Protein 2HZQ (pdb70)

B-factor: mean 22.8, std 9.57, range [9.51, 69.86]

CATH classification: 2.40.128.20

InterPro domains:
  IPR000566 Lipocalin/cytosolic fatty-acid binding domain [PF08212] (37-182)
  IPR002969 Apolipoprotein D [PR01219] (20-34)
  IPR002969 Apolipoprotein D [PR01219] (98-109)
  IPR002969 Apolipoprotein D [PR01219] (140-156)
  IPR002969 Apolipoprotein D [PR01219] (166-185)
  IPR012674 Calycin [G3DSA:2.40.128.20] (23-189)
  IPR012674 Calycin [SSF50814] (5-187)
  IPR022271 Lipocalin, ApoD type [PIRSF036893] (17-187)
  IPR022272 Lipocalin family conserved site [PS00213] (36-49)
  IPR026222 Apolipoprotein D, vertebrates [PR02058] (5-23)
  IPR026222 Apolipoprotein D, vertebrates [PR02058] (52-63)
  IPR026222 Apolipoprotein D, vertebrates [PR02058] (70-86)
  IPR026222 Apolipoprotein D, vertebrates [PR02058] (86-101)
  IPR026222 Apolipoprotein D, vertebrates [PR02058] (151-168)
  IPR026222 Apolipoprotein D, vertebrates [PR02058] (168-186)

Radius of gyration: 15.38 Å; Cα contacts (8 Å, |Δi|>4): 350; chains: 1; bounding box: 42×37×37 Å

GO terms:
  GO:0005576 extracellular region (C, TAS)
  GO:0005515 protein binding (F, IPI)
  GO:0005576 extracellular region (C, HDA)
  GO:0015485 cholesterol binding (F, IDA)
  GO:0048471 perinuclear region of cytoplasm (C, IDA)
  GO:0005576 extracellular region (C, IDA)
  GO:0042308 negative regulation of protein import into nucleus (P, IDA)
  GO:0010642 negative regulation of platelet-derived growth factor receptor signaling pathway (P, IDA)
  GO:2000405 negative regulation of T cell migra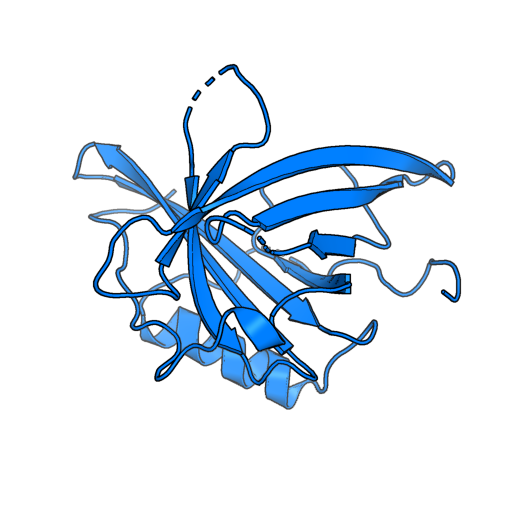tion (P, IDA)
  GO:1900016 negative regulation of cytokine production involved in inflammatory response (P, IDA)
  GO:0048662 negative regulation of smooth muscle cell proliferation (P, IDA)
  GO:0060588 negative regulation of lipoprotein lipid oxidation (P, IDA)
  GO:0006006 glucose metabolic process (P, IDA)
  GO:0071638 negative regulation of monocyte chemotactic protein-1 production (P, IDA)
  GO:0006629 lipid metabolic process (P, IDA)
  GO:0000302 response to reactive oxygen species (P, I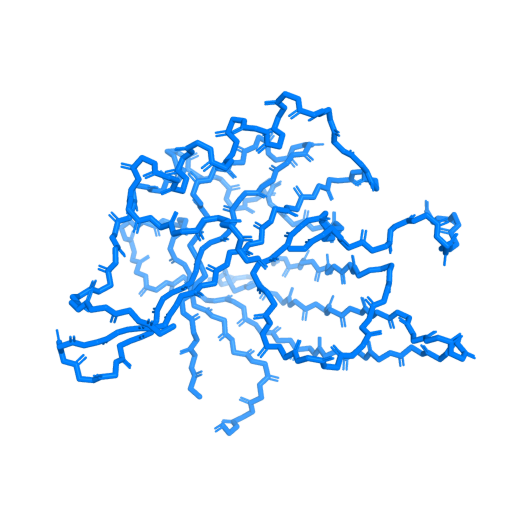DA)
  GO:0070062 extracellular exosome (C, HDA)
  GO:2000098 negative regulation of smooth muscle cell-matrix adhesion (P, IMP)
  GO:0051895 negative regulation of focal adhesion assembly (P, IMP)

Sequence (163 aa):
FHLGKCPNPPVQENFDVNKYPG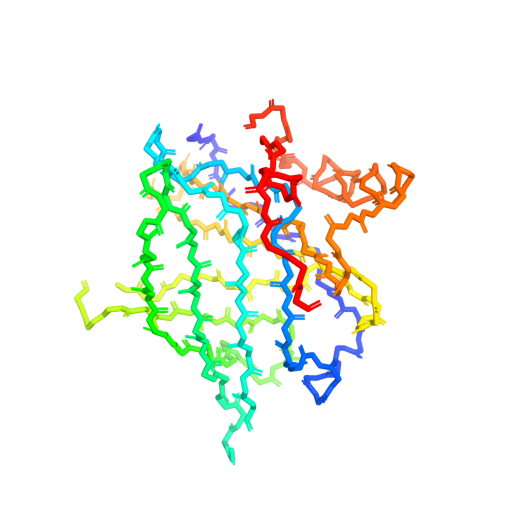RWYEIEKIPTTFENGRCIQANYSLENGKIKVLNQELRADGTVNQIEGEATPVNLTEPAKLEVKFSWFPSAPYHILATDYENYALVYSCTSISQSFHVDFAWILARNVALPPETVDSLKNILTSNNIDVKKTVTDQVNCPKL

Solvent-accessible surface area: 9787 Å² total

Structure (mmCIF, N/CA/C/O backbone):
data_2HZQ
#
_entry.id   2HZQ
#
_cell.length_a   49.206
_cell.length_b   49.206
_cell.length_c   144.126
_cell.angle_alpha   90.00
_cell.angle_beta   90.00
_cell.angle_gamma   90.00
#
_symmetry.space_group_name_H-M   'P 43 21 2'
#
loop_
_entity.id
_entity.type
_entity.pdbx_description
1 polymer 'Apolipoprotein D'
2 non-polymer PROGESTERONE
3 water water
#
loop_
_atom_site.group_PDB
_atom_site.id
_atom_site.type_symbol
_atom_site.label_atom_id
_atom_site.label_alt_id
_atom_site.label_comp_id
_atom_site.label_asym_id
_atom_site.label_entity_id
_atom_site.label_seq_id
_atom_site.pdbx_PDB_ins_code
_atom_site.Cartn_x
_atom_site.Cartn_y
_atom_site.Cartn_z
_atom_site.occupancy
_atom_site.B_iso_or_equiv
_atom_site.auth_seq_id
_atom_site.auth_comp_id
_atom_site.auth_asym_id
_atom_site.auth_atom_id
_atom_site.pdbx_PDB_model_num
ATOM 1 N N . PHE A 1 1 ? 7.702 33.863 40.625 1.00 19.35 3 PHE A N 1
ATOM 2 C CA . PHE A 1 1 ? 7.331 35.096 39.845 1.00 19.57 3 PHE A CA 1
ATOM 3 C C . PHE A 1 1 ? 6.625 34.654 38.575 1.00 19.43 3 PHE A C 1
ATOM 4 O O . PHE A 1 1 ? 7.205 33.948 37.748 1.00 19.74 3 PHE A O 1
ATOM 12 N N . HIS A 1 2 ? 5.381 35.090 38.405 1.00 18.61 4 HIS A N 1
ATOM 13 C CA . HIS A 1 2 ? 4.517 34.523 37.372 1.00 18.70 4 HIS A CA 1
ATOM 14 C C . HIS A 1 2 ? 3.668 35.571 36.700 1.00 17.92 4 HIS A C 1
ATOM 15 O O . HIS A 1 2 ? 3.363 36.614 37.279 1.00 18.08 4 HIS A O 1
ATOM 22 N N . LEU A 1 3 ? 3.245 35.270 35.482 1.00 18.31 5 LEU A N 1
ATOM 23 C CA . LEU A 1 3 ? 2.397 36.184 34.730 1.00 17.76 5 LEU A CA 1
ATOM 24 C C . LEU A 1 3 ? 0.959 36.185 35.223 1.00 17.52 5 LEU A C 1
ATOM 25 O O . LEU A 1 3 ? 0.386 35.141 35.552 1.00 17.53 5 LEU A O 1
ATOM 30 N N . GLY A 1 4 ? 0.357 37.361 35.254 1.00 16.74 6 GLY A N 1
ATOM 31 C CA . GLY A 1 4 ? -1.084 37.453 35.442 1.00 16.38 6 GLY A CA 1
ATOM 32 C C . GLY A 1 4 ? -1.566 37.639 36.871 1.00 17.36 6 GLY A C 1
ATOM 33 O O . GLY A 1 4 ? -0.776 37.829 37.809 1.00 17.30 6 GLY A O 1
ATOM 34 N N . LYS A 1 5 ? -2.877 37.605 37.021 1.00 17.41 7 LYS A N 1
ATOM 35 C CA . LYS A 1 5 ? -3.472 37.745 38.345 1.00 18.34 7 LYS A CA 1
ATOM 36 C C . LYS A 1 5 ? -3.249 36.492 39.219 1.00 16.73 7 LYS A C 1
ATOM 37 O O . LYS A 1 5 ? -2.940 35.409 38.732 1.00 16.46 7 LYS A O 1
ATOM 43 N N . CYS A 1 6 ? -3.369 36.677 40.521 1.00 16.86 8 CYS A N 1
ATOM 44 C CA . CYS A 1 6 ? -3.176 35.578 41.462 1.00 17.18 8 CYS A CA 1
ATOM 45 C C . CYS A 1 6 ? -4.202 34.499 41.167 1.00 16.36 8 CYS A C 1
ATOM 46 O O . CYS A 1 6 ? -5.388 34.823 40.969 1.00 16.97 8 CYS A O 1
ATOM 49 N N . PRO A 1 7 ? -3.778 33.245 41.131 1.00 15.38 9 PRO A N 1
ATOM 50 C CA . PRO A 1 7 ? -4.744 32.142 41.106 1.00 16.58 9 PRO A CA 1
ATOM 51 C C . PRO A 1 7 ? -5.677 32.258 42.296 1.00 17.15 9 PRO A C 1
AT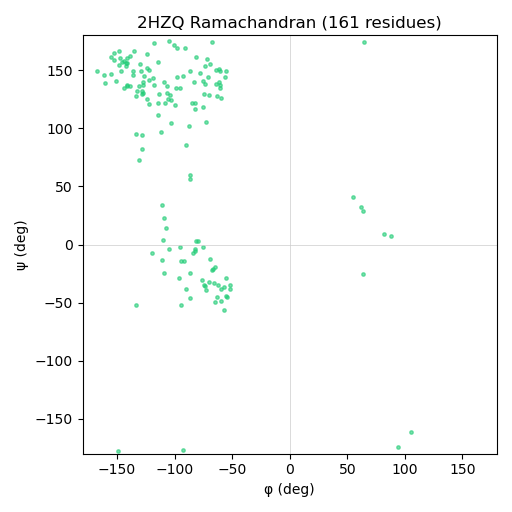OM 52 O O . PRO A 1 7 ? -5.283 32.786 43.353 1.00 17.29 9 PRO A O 1
ATOM 56 N N . ASN A 1 8 ? -6.908 31.797 42.131 1.00 18.24 10 ASN A N 1
ATOM 57 C CA . ASN A 1 8 ? -7.844 31.815 43.230 1.00 19.56 10 ASN A CA 1
ATOM 58 C C . ASN A 1 8 ? -8.497 30.428 43.360 1.00 18.50 10 ASN A C 1
ATOM 59 O O . ASN A 1 8 ? -9.682 30.243 43.043 1.00 19.56 10 ASN A O 1
ATOM 64 N N . PRO A 1 9 ? -7.718 29.455 43.842 1.00 17.45 11 PRO A N 1
ATOM 65 C CA . PRO A 1 9 ? -8.215 28.075 43.979 1.00 16.12 11 PRO A CA 1
ATOM 66 C C . PRO A 1 9 ? -9.354 28.031 44.996 1.00 16.37 11 PRO A C 1
ATOM 67 O O . PRO A 1 9 ? -9.348 28.834 45.938 1.00 14.70 11 PRO A O 1
ATOM 71 N N . PRO A 1 10 ? -10.302 27.096 44.837 1.00 16.06 12 PRO A N 1
ATOM 72 C CA . PRO A 1 10 ? -11.334 26.898 45.865 1.00 16.46 12 PRO A CA 1
ATOM 73 C C . PRO A 1 10 ? -10.649 26.504 47.178 1.00 16.12 12 PRO A C 1
ATOM 74 O O . PRO A 1 10 ? -9.582 25.883 47.170 1.00 16.46 12 PRO A O 1
ATOM 78 N N . VAL A 1 11 ? -11.248 26.885 48.289 1.00 16.21 13 VAL A N 1
ATOM 79 C CA . VAL A 1 11 ? -10.695 26.494 49.593 1.00 15.97 13 VAL A CA 1
ATOM 80 C C . VAL A 1 11 ? -11.531 25.389 50.208 1.00 16.40 13 VAL A C 1
ATOM 81 O O . VAL A 1 11 ? -12.546 24.989 49.645 1.00 15.87 13 VAL A O 1
ATOM 85 N N . GLN A 1 12 ? -11.065 24.879 51.351 1.00 16.05 14 GLN A N 1
ATOM 86 C CA . GLN A 1 12 ? -11.660 23.737 52.015 1.00 16.70 14 GLN A CA 1
ATOM 87 C C . GLN A 1 12 ? -13.117 24.041 52.374 1.00 17.40 14 GLN A C 1
ATOM 88 O O . GLN A 1 12 ? -13.420 25.055 53.028 1.00 16.86 14 GLN A O 1
ATOM 94 N N . GLU A 1 13 ? -13.996 23.152 51.924 1.00 20.10 15 GLU A N 1
ATOM 95 C CA . GLU A 1 13 ? -15.437 23.279 52.153 1.00 22.74 15 GLU A CA 1
ATOM 96 C C . GLU A 1 13 ? -15.740 23.008 53.611 1.00 22.21 15 GLU A C 1
ATOM 97 O O . GLU A 1 13 ? -15.102 22.154 54.227 1.00 23.05 15 GLU A O 1
ATOM 103 N N . ASN A 1 14 ? -16.713 23.737 54.148 1.00 22.61 16 ASN A N 1
ATOM 104 C CA . ASN A 1 14 ? -17.225 23.494 55.508 1.00 22.71 16 ASN A CA 1
ATOM 105 C C . ASN A 1 14 ? -16.076 23.519 56.518 1.00 21.98 16 ASN A C 1
ATOM 106 O O . ASN A 1 14 ? -16.024 22.693 57.456 1.00 21.80 16 ASN A O 1
ATOM 111 N N . PHE A 1 15 ? -15.159 24.473 56.320 1.00 20.83 17 PHE A N 1
ATOM 112 C CA . PHE A 1 15 ? -13.964 24.554 57.151 1.00 19.58 17 PHE A CA 1
ATOM 113 C C . PHE A 1 15 ? -14.312 24.826 58.615 1.00 19.94 17 PHE A C 1
ATOM 114 O O . PHE A 1 15 ? -15.011 25.783 58.908 1.00 20.01 17 PHE A O 1
ATOM 122 N N . ASP A 1 16 ? -13.788 23.991 59.515 1.00 19.73 18 ASP A N 1
ATOM 123 C CA . ASP A 1 16 ? -14.047 24.106 60.944 1.00 20.30 18 ASP A CA 1
ATOM 124 C C . ASP A 1 16 ? -12.767 24.523 61.680 1.00 19.69 18 ASP A C 1
ATOM 125 O O . ASP A 1 16 ? -11.906 23.698 61.995 1.00 20.01 18 ASP A O 1
ATOM 130 N N . VAL A 1 17 ? -12.642 25.824 61.929 1.00 19.88 19 VAL A N 1
ATOM 131 C CA . VAL A 1 17 ? -11.460 26.387 62.548 1.00 20.23 19 VAL A CA 1
ATOM 132 C C . VAL A 1 17 ? -11.159 25.709 63.892 1.00 20.32 19 VAL A C 1
ATOM 133 O O . VAL A 1 17 ? -10.003 25.642 64.302 1.00 18.76 19 VAL A O 1
ATOM 137 N N . ASN A 1 18 ? -12.199 25.214 64.577 1.00 20.03 20 ASN A N 1
ATOM 138 C CA . ASN A 1 18 ? -11.972 24.590 65.900 1.00 20.69 20 ASN A CA 1
ATOM 139 C C . ASN A 1 18 ? -11.186 23.305 65.853 1.00 19.49 20 ASN A C 1
ATOM 140 O O . ASN A 1 18 ? -10.637 22.900 66.874 1.00 19.27 20 ASN A O 1
ATOM 145 N N . LYS A 1 19 ? -11.157 22.641 64.688 1.00 18.29 21 LYS A N 1
ATOM 146 C CA . LYS A 1 19 ? -10.398 21.413 64.525 1.00 17.54 21 LYS A CA 1
ATOM 147 C C . LYS A 1 19 ? -8.992 21.638 63.933 1.00 17.18 21 LYS A C 1
ATOM 148 O O . LYS A 1 19 ? -8.224 20.695 63.785 1.00 16.77 21 LYS A O 1
ATOM 154 N N . TYR A 1 20 ? -8.668 22.893 63.618 1.00 15.84 22 TYR A N 1
ATOM 155 C CA . TYR A 1 20 ? -7.393 23.236 62.987 1.00 15.89 22 TYR A CA 1
ATOM 156 C C . TYR A 1 20 ? -6.208 23.475 63.933 1.00 15.56 22 TYR A C 1
ATOM 157 O O . TYR A 1 20 ? -5.076 23.335 63.493 1.00 15.11 22 TYR A O 1
ATOM 166 N N . PRO A 1 21 ? -6.423 23.860 65.205 1.00 16.20 23 PRO A N 1
ATOM 167 C CA . PRO A 1 21 ? -5.283 24.232 66.066 1.00 15.65 23 PRO A CA 1
ATOM 168 C C . PRO A 1 21 ? -4.355 23.103 66.423 1.00 14.60 23 PRO A C 1
ATOM 169 O O . PRO A 1 21 ? -4.659 21.961 66.171 1.00 15.36 23 PRO A O 1
ATOM 173 N N . GLY A 1 22 ? -3.255 23.434 67.091 1.00 14.34 24 GLY A N 1
ATOM 174 C CA . GLY A 1 22 ? -2.309 22.418 67.520 1.00 14.24 24 GLY A CA 1
ATOM 175 C C . GLY A 1 22 ? -1.078 22.479 66.627 1.00 14.71 24 GLY A C 1
ATOM 176 O O . GLY A 1 22 ? -0.874 23.472 65.906 1.00 14.45 24 GLY A O 1
ATOM 177 N N . ARG A 1 23 ? -0.301 21.403 66.623 1.00 14.26 25 ARG A N 1
ATOM 178 C CA . ARG A 1 23 ? 0.983 21.401 65.937 1.00 14.58 25 ARG A CA 1
ATOM 179 C C . ARG A 1 23 ? 0.865 20.813 64.518 1.00 13.17 25 ARG A C 1
ATOM 180 O O . ARG A 1 23 ? 0.239 19.766 64.316 1.00 12.10 25 ARG A O 1
ATOM 188 N N . TRP A 1 24 ? 1.487 21.501 63.559 1.00 12.12 26 TRP A N 1
ATOM 189 C CA . TRP A 1 24 ? 1.553 21.041 62.184 1.00 12.51 26 TRP A CA 1
ATOM 190 C C . TRP A 1 24 ? 3.028 21.066 61.788 1.00 13.19 26 TRP A C 1
ATOM 191 O O . TRP A 1 24 ? 3.721 22.081 61.996 1.00 14.28 26 TRP A O 1
ATOM 202 N N . TYR A 1 25 ? 3.515 19.971 61.219 1.00 12.34 27 TYR A N 1
ATOM 203 C CA . TYR A 1 25 ? 4.855 19.924 60.697 1.00 13.09 27 TYR A CA 1
ATOM 204 C C . TYR A 1 25 ? 4.855 20.289 59.220 1.00 13.79 27 TYR A C 1
ATOM 205 O O . TYR A 1 25 ? 3.935 19.898 58.494 1.00 13.82 27 TYR A O 1
ATOM 214 N N . GLU A 1 26 ? 5.906 20.975 58.774 1.00 13.66 28 GLU A N 1
ATOM 215 C CA . GLU A 1 26 ? 6.025 21.291 57.341 1.00 12.45 28 GLU A CA 1
ATOM 216 C C . GLU A 1 26 ? 6.607 20.083 56.601 1.00 12.06 28 GLU A C 1
ATOM 217 O O . GLU A 1 26 ? 7.731 19.647 56.903 1.00 12.51 28 GLU A O 1
ATOM 223 N N . ILE A 1 27 ? 5.867 19.565 55.613 1.00 10.92 29 ILE A N 1
ATOM 224 C CA . ILE A 1 27 ? 6.331 18.428 54.830 1.00 10.91 29 ILE A CA 1
ATOM 225 C C . ILE A 1 27 ? 7.042 18.876 53.536 1.00 11.70 29 ILE A C 1
ATOM 226 O O . ILE A 1 27 ? 8.180 18.418 53.236 1.00 11.95 29 ILE A O 1
ATOM 231 N N . GLU A 1 28 ? 6.355 19.737 52.774 1.00 11.78 30 GLU A N 1
ATOM 232 C CA . GLU A 1 28 ? 6.906 20.344 51.539 1.00 11.93 30 GLU A CA 1
ATOM 233 C C . GLU A 1 28 ? 6.434 21.783 51.429 1.00 12.17 30 GLU A C 1
ATOM 234 O O . GLU A 1 28 ? 5.390 22.145 51.994 1.00 11.37 30 GLU A O 1
ATOM 240 N N . LYS A 1 29 ? 7.213 22.613 50.737 1.00 11.71 31 LYS A N 1
ATOM 241 C CA . LYS A 1 29 ? 6.800 23.996 50.494 1.00 13.40 31 LYS A CA 1
ATOM 242 C C . LYS A 1 29 ? 7.414 24.547 49.219 1.00 13.96 31 LYS A C 1
ATOM 243 O O . LYS A 1 29 ? 8.455 24.044 48.757 1.00 13.83 31 LYS A O 1
ATOM 249 N N . ILE A 1 30 ? 6.795 25.600 48.676 1.00 14.52 32 ILE A N 1
ATOM 250 C CA . ILE A 1 30 ? 7.512 26.459 47.749 1.00 16.52 32 ILE A CA 1
ATOM 251 C C . ILE A 1 30 ? 8.468 27.332 48.599 1.00 18.47 32 ILE A C 1
ATOM 252 O O . ILE A 1 30 ? 8.022 28.069 49.459 1.00 18.20 32 ILE A O 1
ATOM 257 N N . PRO A 1 31 ? 9.780 27.227 48.389 1.00 21.35 33 PRO A N 1
ATOM 258 C CA . PRO A 1 31 ? 10.738 27.948 49.238 1.00 23.53 33 PRO A CA 1
ATOM 259 C C . PRO A 1 31 ? 10.537 29.458 49.147 1.00 25.96 33 PRO A C 1
ATOM 260 O O . PRO A 1 31 ? 10.230 30.000 48.065 1.00 26.06 33 PRO A O 1
ATOM 264 N N . THR A 1 32 ? 10.656 30.115 50.292 1.00 28.09 34 THR A N 1
ATOM 265 C CA . THR A 1 32 ? 10.466 31.564 50.400 1.00 31.62 34 THR A CA 1
ATOM 266 C C . THR A 1 32 ? 11.836 32.243 50.320 1.00 33.09 34 THR A C 1
ATOM 267 O O . THR A 1 32 ? 11.962 33.378 49.853 1.00 33.98 34 THR A O 1
ATOM 271 N N . THR A 1 33 ? 12.851 31.512 50.768 1.00 34.70 35 THR A N 1
ATOM 272 C CA . THR A 1 33 ? 14.237 31.940 50.690 1.00 36.59 35 THR A CA 1
ATOM 273 C C . THR A 1 33 ? 15.159 30.754 50.355 1.00 37.43 35 THR A C 1
ATOM 274 O O . THR A 1 33 ? 14.782 29.592 50.531 1.00 37.22 35 THR A O 1
ATOM 278 N N . PHE A 1 34 ? 16.361 31.064 49.866 1.00 39.28 36 PHE A N 1
ATOM 279 C CA . PHE A 1 34 ? 17.395 30.059 49.612 1.00 40.95 36 PHE A CA 1
ATOM 280 C C . PHE A 1 34 ? 18.199 29.685 50.870 1.00 41.08 36 PHE A C 1
ATOM 281 O O . PHE A 1 34 ? 19.034 28.782 50.815 1.00 41.68 36 PHE A O 1
ATOM 289 N N . GLU A 1 35 ? 17.958 30.376 51.990 1.00 40.93 37 GLU A N 1
ATOM 290 C CA . GLU A 1 35 ? 18.539 29.986 53.301 1.00 40.82 37 GLU A CA 1
ATOM 291 C C . GLU A 1 35 ? 17.593 29.034 54.162 1.00 39.95 37 GLU A C 1
ATOM 292 O O . GLU A 1 35 ? 16.485 28.730 53.710 1.00 41.11 37 GLU A O 1
ATOM 298 N N . ASN A 1 36 ? 17.977 28.657 55.399 1.00 38.09 38 ASN A N 1
ATOM 299 C CA . ASN A 1 36 ? 18.139 27.215 55.878 1.00 34.86 38 ASN A CA 1
ATOM 300 C C . ASN A 1 36 ? 17.412 26.207 56.904 1.00 34.16 38 ASN A C 1
ATOM 301 O O . ASN A 1 36 ? 18.139 25.377 57.483 1.00 34.57 38 ASN A O 1
ATOM 306 N N . GLY A 1 37 ? 16.103 26.183 57.157 1.00 31.64 39 GLY A N 1
ATOM 307 C CA . GLY A 1 37 ? 15.586 25.327 58.298 1.00 28.87 39 GLY A CA 1
ATOM 308 C C . GLY A 1 37 ? 15.229 23.833 58.150 1.00 25.36 39 GLY A C 1
ATOM 309 O O . GLY A 1 37 ? 14.809 23.400 57.085 1.00 24.71 39 GLY A O 1
ATOM 310 N N . ARG A 1 38 ? 15.385 23.041 59.219 1.00 21.27 40 ARG A N 1
ATOM 311 C CA . ARG A 1 38 ? 14.909 21.644 59.267 1.00 19.48 40 ARG A CA 1
ATOM 312 C C . ARG A 1 38 ? 13.965 21.431 60.464 1.00 17.41 40 ARG A C 1
ATOM 313 O O . ARG A 1 38 ? 13.923 22.259 61.369 1.00 16.04 40 ARG A O 1
ATOM 321 N N . CYS A 1 39 ? 13.210 20.339 60.468 1.00 16.29 41 CYS A N 1
ATOM 322 C CA . CYS A 1 39 ? 12.327 20.014 61.608 1.00 16.60 41 CYS A CA 1
ATOM 323 C C . CYS A 1 39 ? 11.259 21.079 61.816 1.00 16.66 41 CYS A C 1
ATOM 324 O O . CYS A 1 39 ? 10.819 21.332 62.952 1.00 16.99 41 CYS A O 1
ATOM 327 N N . ILE A 1 40 ? 10.834 21.694 60.704 1.00 16.10 42 ILE A N 1
ATOM 328 C CA . ILE A 1 40 ? 9.990 22.892 60.723 1.00 15.87 42 ILE A CA 1
ATOM 329 C C . ILE A 1 40 ? 8.592 22.550 61.208 1.00 15.41 42 ILE A C 1
ATOM 330 O O . ILE A 1 40 ? 7.984 21.611 60.722 1.00 14.98 42 ILE A O 1
ATOM 335 N N . GLN A 1 41 ? 8.107 23.300 62.192 1.00 15.49 43 GLN A N 1
ATOM 336 C CA . GLN A 1 41 ? 6.804 23.017 62.805 1.00 15.91 43 GLN A CA 1
ATOM 337 C C . GLN A 1 41 ? 6.157 24.346 63.211 1.00 16.06 43 GLN A C 1
ATOM 338 O O . GLN A 1 41 ? 6.857 25.321 63.512 1.00 16.45 43 GLN A O 1
ATOM 344 N N . ALA A 1 42 ? 4.834 24.382 63.189 1.00 15.25 44 ALA A N 1
ATOM 345 C CA . ALA A 1 42 ? 4.138 25.564 63.663 1.00 14.75 44 ALA A CA 1
ATOM 346 C C . ALA A 1 42 ? 3.061 25.110 64.628 1.00 14.32 44 ALA A C 1
ATOM 347 O O . ALA A 1 42 ? 2.347 24.128 64.365 1.00 14.44 44 ALA A O 1
ATOM 349 N N . ASN A 1 43 ? 2.952 25.823 65.742 1.00 13.47 45 ASN A N 1
ATOM 350 C CA . ASN A 1 43 ? 1.840 25.609 66.672 1.00 14.31 45 ASN A CA 1
ATOM 351 C C . ASN A 1 43 ? 0.814 26.724 66.608 1.00 14.02 45 ASN A C 1
ATOM 352 O O . ASN A 1 43 ? 1.135 27.900 66.786 1.00 14.23 45 ASN A O 1
ATOM 357 N N . TYR A 1 44 ? -0.428 26.323 66.373 1.00 14.80 46 TYR A N 1
ATOM 358 C CA . TYR A 1 44 ? -1.550 27.232 66.250 1.00 14.54 46 TYR A CA 1
ATOM 359 C C . TYR A 1 44 ? -2.424 27.137 67.484 1.00 15.52 46 TYR A C 1
ATOM 360 O O . TYR A 1 44 ? -2.791 26.043 67.909 1.00 16.07 46 TYR A O 1
ATOM 369 N N . SER A 1 45 ? -2.750 28.277 68.058 1.00 17.07 47 SER A N 1
ATOM 370 C CA . SER A 1 45 ? -3.699 28.293 69.165 1.00 18.98 47 SER A CA 1
ATOM 371 C C . SER A 1 45 ? -4.836 29.309 68.920 1.00 20.43 47 SER A C 1
ATOM 372 O O . SER A 1 45 ? -4.592 30.471 68.601 1.00 20.23 47 SER A O 1
ATOM 375 N N . LEU A 1 46 ? -6.074 28.841 69.085 1.00 23.59 48 LEU A N 1
ATOM 376 C CA . LEU A 1 46 ? -7.258 29.572 68.633 1.00 26.21 48 LEU A CA 1
ATOM 377 C C . LEU A 1 46 ? -7.750 30.460 69.770 1.00 29.19 48 LEU A C 1
ATOM 378 O O . LEU A 1 46 ? -8.026 29.962 70.854 1.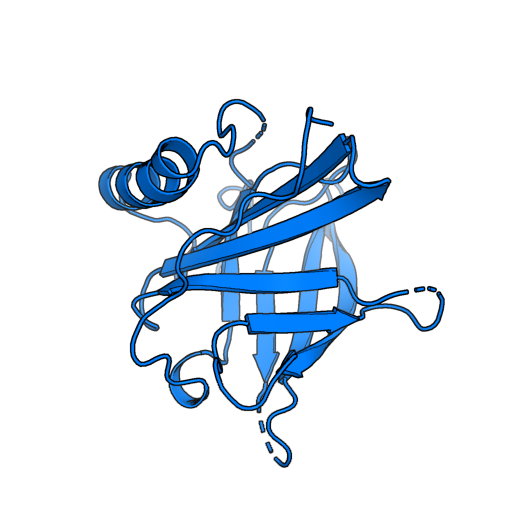00 29.30 48 LEU A O 1
ATOM 391 N N . GLU A 1 48 ? -10.423 33.790 71.287 0.00 42.70 50 GLU A N 1
ATOM 392 C CA . GLU A 1 48 ? -11.723 34.405 71.606 0.00 44.27 50 GLU A CA 1
ATOM 393 C C . GLU A 1 48 ? -12.393 35.230 70.598 0.00 44.40 50 GLU A C 1
ATOM 394 O O . GLU A 1 48 ? -13.580 35.579 70.680 0.00 44.49 50 GLU A O 1
ATOM 400 N N . ASN A 1 49 ? -11.896 35.551 69.798 1.00 39.84 51 ASN A N 1
ATOM 401 C CA . ASN A 1 49 ? -12.248 36.401 68.660 1.00 39.77 51 ASN A CA 1
ATOM 402 C C . ASN A 1 49 ? -12.107 35.675 67.320 1.00 38.50 51 ASN A C 1
ATOM 403 O O . ASN A 1 49 ? -12.503 36.196 66.266 1.00 38.72 51 ASN A O 1
ATOM 408 N N . GLY A 1 50 ? -11.551 34.466 67.369 1.00 36.34 52 GLY A N 1
ATOM 409 C CA . GLY A 1 50 ? -11.295 33.704 66.156 1.00 33.80 52 GLY A CA 1
ATOM 410 C C . GLY A 1 50 ? -9.937 34.025 65.560 1.00 30.92 52 GLY A C 1
ATOM 411 O O . GLY A 1 50 ? -9.623 33.585 64.463 1.00 31.33 52 GLY A O 1
ATOM 412 N N . LYS A 1 51 ? -9.138 34.806 66.279 1.00 28.81 53 LYS A N 1
ATOM 413 C CA . LYS A 1 51 ? -7.763 35.036 65.871 1.00 26.88 53 LYS A CA 1
ATOM 414 C C . LYS A 1 51 ? -6.947 33.809 66.269 1.00 25.17 53 LYS A C 1
ATOM 415 O O . LYS A 1 51 ? -7.285 33.127 67.229 1.00 24.59 53 LYS A O 1
ATOM 421 N N . ILE A 1 52 ? -5.921 33.489 65.489 1.00 22.67 54 ILE A N 1
ATOM 422 C CA . ILE A 1 52 ? -5.146 32.276 65.733 1.00 20.26 54 ILE A CA 1
ATOM 423 C C . ILE A 1 52 ? -3.702 32.701 65.946 1.00 19.62 54 ILE A C 1
ATOM 424 O O . ILE A 1 52 ? -3.094 33.339 65.071 1.00 17.87 54 ILE A O 1
ATOM 429 N N . LYS A 1 53 ? -3.145 32.372 67.108 1.00 18.69 55 LYS A N 1
ATOM 430 C CA . LYS A 1 53 ? -1.747 32.715 67.357 1.00 19.03 55 LYS A CA 1
ATOM 431 C C . LYS A 1 53 ? -0.899 31.609 66.703 1.00 17.77 55 LYS A C 1
ATOM 432 O O . LYS A 1 53 ? -1.251 30.431 66.759 1.00 17.64 55 LYS A O 1
ATOM 438 N N . VAL A 1 54 ? 0.196 31.993 66.078 1.00 16.65 56 VAL A N 1
ATOM 439 C CA . VAL A 1 54 ? 1.056 31.021 65.394 1.00 16.07 56 VAL A CA 1
ATOM 440 C C . VAL A 1 54 ? 2.489 31.103 65.910 1.00 16.31 56 VAL A C 1
ATOM 441 O O . VAL A 1 54 ? 3.096 32.171 65.872 1.00 17.75 56 VAL A O 1
ATOM 445 N N . LEU A 1 55 ? 3.046 29.981 66.373 1.00 15.67 57 LEU A N 1
ATOM 446 C CA . LEU A 1 55 ? 4.466 29.965 66.747 1.00 15.27 57 LEU A CA 1
ATOM 447 C C . LEU A 1 55 ? 5.173 29.032 65.796 1.00 14.64 57 LEU A C 1
ATOM 448 O O . LEU A 1 55 ? 4.905 27.832 65.855 1.00 15.15 57 LEU A O 1
ATOM 453 N N . ASN A 1 56 ? 6.023 29.583 64.918 1.00 13.64 58 ASN A N 1
ATOM 454 C CA . ASN A 1 56 ? 6.817 28.763 63.964 1.00 14.41 58 ASN A CA 1
ATOM 455 C C . ASN A 1 56 ? 8.207 28.560 64.501 1.00 13.67 58 ASN A C 1
ATOM 456 O O . ASN A 1 56 ? 8.832 29.518 64.969 1.00 13.94 58 ASN A O 1
ATOM 461 N N . GLN A 1 57 ? 8.691 27.321 64.433 1.00 13.64 59 GLN A N 1
ATOM 462 C CA . GLN A 1 57 ? 10.019 27.001 64.950 1.00 13.50 59 GLN A CA 1
ATOM 463 C C . GLN A 1 57 ? 10.753 26.103 63.971 1.00 14.24 59 GLN A C 1
ATOM 464 O O . GLN A 1 57 ? 10.135 25.249 63.302 1.00 14.03 59 GLN A O 1
ATOM 470 N N . GLU A 1 58 ? 12.065 26.280 63.892 1.00 13.30 60 GLU A N 1
ATOM 471 C CA . GLU A 1 58 ? 12.873 25.381 63.063 1.00 15.22 60 GLU A CA 1
ATOM 472 C C . GLU A 1 58 ? 14.224 25.187 63.710 1.00 14.50 60 GLU A C 1
ATOM 473 O O . GLU A 1 58 ? 14.638 26.022 64.500 1.00 14.60 60 GLU A O 1
ATOM 479 N N . LEU A 1 59 ? 14.886 24.078 63.384 1.00 14.19 61 LEU A N 1
ATOM 480 C CA . LEU A 1 59 ? 16.254 23.845 63.783 1.00 15.41 61 LEU A CA 1
ATOM 481 C C . LEU A 1 59 ? 17.144 24.219 62.623 1.00 15.59 61 LEU A C 1
ATOM 482 O O . LEU A 1 59 ? 16.778 24.025 61.473 1.00 15.59 61 LEU A O 1
ATOM 487 N N . ARG A 1 60 ? 18.299 24.781 62.936 1.00 16.91 62 ARG A N 1
ATOM 488 C CA . ARG A 1 60 ? 19.324 25.052 61.932 1.00 19.10 62 ARG A CA 1
ATOM 489 C C . ARG A 1 60 ? 20.373 23.932 61.935 1.00 18.27 62 ARG 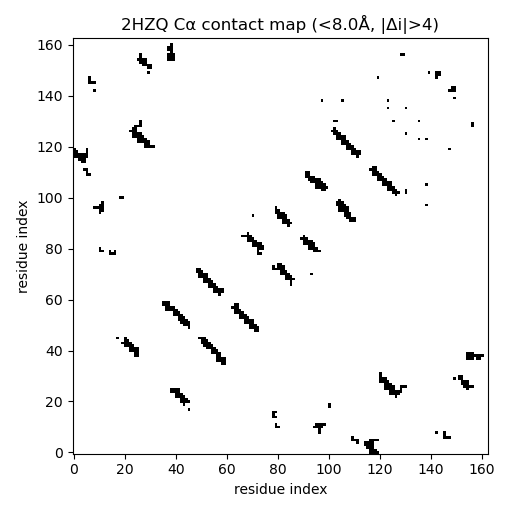A C 1
ATOM 490 O O . ARG A 1 60 ? 20.389 23.072 62.822 1.00 16.99 62 ARG A O 1
ATOM 498 N N . ALA A 1 61 ? 21.245 23.928 60.931 1.00 17.89 63 ALA A N 1
ATOM 499 C CA . ALA A 1 61 ? 22.262 22.893 60.817 1.00 18.64 63 ALA A CA 1
ATOM 500 C C . ALA A 1 61 ? 23.064 22.719 62.104 1.00 18.80 63 ALA A C 1
ATOM 501 O O . ALA A 1 61 ? 23.412 21.579 62.485 1.00 19.22 63 ALA A O 1
ATOM 503 N N . ASP A 1 62 ? 23.351 23.838 62.775 1.00 19.03 64 ASP A N 1
ATOM 504 C CA . ASP A 1 62 ? 24.162 23.817 64.000 1.00 19.87 64 ASP A CA 1
ATOM 505 C C . ASP A 1 62 ? 23.369 23.438 65.261 1.00 19.82 64 ASP A C 1
ATOM 506 O O . ASP A 1 62 ? 23.907 23.436 66.380 1.00 18.96 64 ASP A O 1
ATOM 511 N N . GLY A 1 63 ? 22.095 23.123 65.062 1.00 18.59 65 GLY A N 1
ATOM 512 C CA . GLY A 1 63 ? 21.230 22.661 66.138 1.00 18.70 65 GLY A CA 1
ATOM 513 C C . GLY A 1 63 ? 20.646 23.773 66.991 1.00 18.48 65 GLY A C 1
ATOM 514 O O . GLY A 1 63 ? 20.060 23.481 68.011 1.00 18.62 65 GLY A O 1
ATOM 515 N N . THR A 1 64 ? 20.816 25.033 66.584 1.00 17.46 66 THR A N 1
ATOM 516 C CA . THR A 1 64 ? 20.113 26.144 67.224 1.00 18.11 66 THR A CA 1
ATOM 517 C C . THR A 1 64 ? 18.680 26.272 66.674 1.00 17.66 66 THR A C 1
ATOM 518 O O . THR A 1 64 ? 18.375 25.764 65.602 1.00 16.43 66 THR A O 1
ATOM 522 N N . VAL A 1 65 ? 17.823 26.959 67.418 1.00 17.27 67 VAL A N 1
ATOM 523 C CA . VAL A 1 65 ? 16.412 27.044 67.049 1.00 18.38 67 VAL A CA 1
ATOM 524 C C . VAL A 1 65 ? 16.065 28.474 66.675 1.00 19.51 67 VAL A C 1
ATOM 525 O O . VAL A 1 65 ? 16.369 29.414 67.419 1.00 20.54 67 VAL A O 1
ATOM 529 N N . ASN A 1 66 ? 15.436 28.631 65.517 1.00 19.70 68 ASN A N 1
ATOM 530 C CA . ASN A 1 66 ? 14.916 29.917 65.079 1.00 20.70 68 ASN A CA 1
ATOM 531 C C . ASN A 1 66 ? 13.400 29.929 65.258 1.00 20.50 68 ASN A C 1
ATOM 532 O O . ASN A 1 66 ? 12.723 29.011 64.806 1.00 19.34 68 ASN A O 1
ATOM 537 N N . GLN A 1 67 ? 12.857 30.953 65.928 1.00 20.81 69 GLN A N 1
ATOM 538 C CA . GLN A 1 67 ? 11.409 31.036 66.083 1.00 21.37 69 GLN A CA 1
ATOM 539 C C . GLN A 1 67 ? 10.858 32.361 65.550 1.00 21.06 69 GLN A C 1
ATOM 540 O O . GLN A 1 67 ? 11.550 33.402 65.530 1.00 20.54 69 GLN A O 1
ATOM 546 N N . ILE A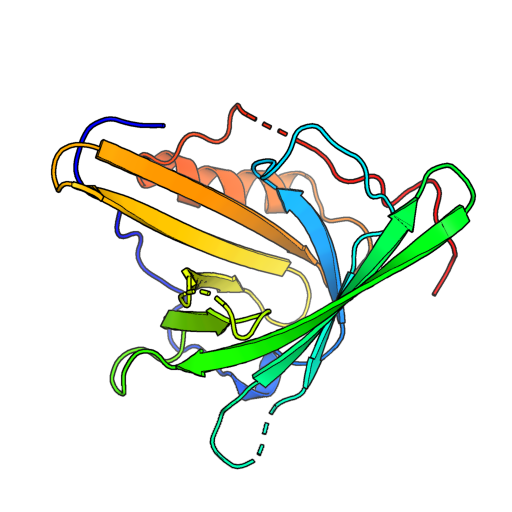 1 68 ? 9.609 32.308 65.116 1.00 20.34 70 ILE A N 1
ATOM 547 C CA . ILE A 1 68 ? 8.853 33.527 64.813 1.00 20.96 70 ILE A CA 1
ATOM 548 C C . ILE A 1 68 ? 7.387 33.395 65.261 1.00 20.38 70 ILE A C 1
ATOM 549 O O . ILE A 1 68 ? 6.778 32.357 65.055 1.00 19.74 70 ILE A O 1
ATOM 554 N N . GLU A 1 69 ? 6.842 34.449 65.868 1.00 19.95 71 GLU A N 1
ATOM 555 C CA . GLU A 1 69 ? 5.464 34.454 66.342 1.00 20.73 71 GLU A CA 1
ATOM 556 C C . GLU A 1 69 ? 4.576 35.366 65.497 1.00 19.98 71 GLU A C 1
ATOM 557 O O . GLU A 1 69 ? 4.983 36.458 65.096 1.00 20.82 71 GLU A O 1
ATOM 563 N N . GLY A 1 70 ? 3.365 34.907 65.230 1.00 18.45 72 GLY A N 1
ATOM 564 C CA . GLY A 1 70 ? 2.476 35.650 64.345 1.00 18.09 72 GLY A CA 1
ATOM 565 C C . GLY A 1 70 ? 1.034 35.454 64.727 1.00 17.79 72 GLY A C 1
ATOM 566 O O . GLY A 1 70 ? 0.715 34.780 65.710 1.00 17.00 72 GLY A O 1
ATOM 567 N N . GLU A 1 71 ? 0.144 36.061 63.944 1.00 17.61 73 GLU A N 1
ATOM 568 C CA . GLU A 1 71 ? -1.266 35.895 64.203 1.00 17.31 73 GLU A CA 1
ATOM 569 C C . GLU A 1 71 ? -2.018 35.776 62.875 1.00 16.36 73 GLU A C 1
ATOM 570 O O . GLU A 1 71 ? -1.722 36.505 61.948 1.00 15.81 73 GLU A O 1
ATOM 576 N N . ALA A 1 72 ? -2.956 34.841 62.802 1.00 16.02 74 ALA A N 1
ATOM 577 C CA . ALA A 1 72 ? -3.834 34.728 61.641 1.00 16.95 74 ALA A CA 1
ATOM 578 C C . ALA A 1 72 ? -5.242 35.214 62.000 1.00 18.07 74 ALA A C 1
ATOM 579 O O . ALA A 1 72 ? -5.767 34.912 63.075 1.00 18.28 74 ALA A O 1
ATOM 581 N N . THR A 1 73 ? -5.832 35.991 61.097 1.00 19.44 75 THR A N 1
ATOM 582 C CA . THR A 1 73 ? -7.110 36.679 61.317 1.00 21.46 75 THR A CA 1
ATOM 583 C C . THR A 1 73 ? -7.976 36.269 60.093 1.00 22.22 75 THR A C 1
ATOM 584 O O . THR A 1 73 ? -7.485 36.251 58.974 1.00 21.06 75 THR A O 1
ATOM 588 N N . PRO A 1 74 ? -9.245 35.946 60.259 1.00 24.14 76 PRO A N 1
ATOM 589 C CA . PRO A 1 74 ? -10.040 35.631 59.060 1.00 25.44 76 PRO A CA 1
ATOM 590 C C . PRO A 1 74 ? -10.122 36.899 58.174 1.00 25.74 76 PRO A C 1
ATOM 591 O O . PRO A 1 74 ? -10.257 37.982 58.703 1.00 25.51 76 PRO A O 1
ATOM 595 N N . VAL A 1 75 ? -9.979 36.774 56.854 1.00 27.24 77 VAL A N 1
ATOM 596 C CA . VAL A 1 75 ? -10.023 37.974 55.993 1.00 28.07 77 VAL A CA 1
ATOM 597 C C . VAL A 1 75 ? -11.469 38.475 55.896 1.00 28.12 77 VAL A C 1
ATOM 598 O O . VAL A 1 75 ? -11.722 39.690 55.868 1.00 29.25 77 VAL A O 1
ATOM 602 N N . ASN A 1 76 ? -12.415 37.542 55.886 1.00 26.68 78 ASN A N 1
ATOM 603 C CA . ASN A 1 76 ? -13.809 37.910 55.707 1.00 26.13 78 ASN A CA 1
ATOM 604 C C . ASN A 1 76 ? -14.785 36.980 56.435 1.00 25.22 78 ASN A C 1
ATOM 605 O O . ASN A 1 76 ? -14.424 35.880 56.890 1.00 24.50 78 ASN A O 1
ATOM 610 N N . LEU A 1 77 ? -16.025 37.440 56.517 1.00 23.42 79 LEU A N 1
ATOM 611 C CA . LEU A 1 77 ? -17.071 36.758 57.247 1.00 23.56 79 LEU A CA 1
ATOM 612 C C . LEU A 1 77 ? -17.744 35.653 56.436 1.00 22.85 79 LEU A C 1
ATOM 613 O O . LEU A 1 77 ? -18.506 34.875 56.981 1.00 23.51 79 LEU A O 1
ATOM 618 N N . THR A 1 78 ? -17.427 35.544 55.152 1.00 21.74 80 THR A N 1
ATOM 619 C CA . THR A 1 78 ? -18.065 34.537 54.299 1.00 21.33 80 THR A CA 1
ATOM 620 C C . THR A 1 78 ? -17.314 33.203 54.278 1.00 20.70 80 THR A C 1
ATOM 621 O O . THR A 1 78 ? -17.941 32.138 54.217 1.00 21.65 80 THR A O 1
ATOM 625 N N . GLU A 1 79 ? -15.986 33.271 54.286 1.00 19.54 81 GLU A N 1
ATOM 626 C CA . GLU A 1 79 ? -15.147 32.097 53.996 1.00 18.82 81 GLU A CA 1
ATOM 627 C C . GLU A 1 79 ? -14.104 31.902 55.083 1.00 17.04 81 GLU A C 1
ATOM 628 O O . GLU A 1 79 ? -13.048 32.524 55.033 1.00 16.75 81 GLU A O 1
ATOM 634 N N . PRO A 1 80 ? -14.414 31.065 56.072 1.00 17.32 82 PRO A N 1
ATOM 635 C CA . PRO A 1 80 ? -13.528 30.900 57.240 1.00 16.65 82 PRO A CA 1
ATOM 636 C C . PRO A 1 80 ? -12.155 30.302 56.932 1.00 16.00 82 PRO A C 1
ATOM 637 O O . PRO A 1 80 ? -11.255 30.425 57.768 1.00 15.54 82 PRO A O 1
ATOM 641 N N . ALA A 1 81 ? -12.015 29.634 55.784 1.00 15.37 83 ALA A N 1
ATOM 642 C CA . ALA A 1 81 ? -10.716 29.071 55.348 1.00 15.86 83 ALA A CA 1
ATOM 643 C C . ALA A 1 81 ? -9.771 30.095 54.657 1.00 15.82 83 ALA A C 1
ATOM 644 O O . ALA A 1 81 ? -8.617 29.776 54.323 1.00 16.00 83 ALA A O 1
ATOM 646 N N . LYS A 1 82 ? -10.259 31.321 54.459 1.00 15.61 84 LYS A N 1
ATOM 647 C CA . LYS A 1 82 ? -9.438 32.403 53.925 1.00 15.97 84 LYS A CA 1
ATOM 648 C C . LYS A 1 82 ? -9.050 33.328 55.092 1.00 17.24 84 LYS A C 1
ATOM 649 O O . LYS A 1 82 ? -9.864 34.064 55.613 1.00 18.00 84 LYS A O 1
ATOM 655 N N . LEU A 1 83 ? -7.801 33.223 55.530 1.00 18.08 85 LEU A N 1
ATOM 656 C CA . LEU A 1 83 ? -7.280 34.051 56.606 1.00 18.69 85 LEU A CA 1
ATOM 657 C C . LEU A 1 83 ? -6.144 34.878 56.062 1.00 19.39 85 LEU A C 1
ATOM 658 O O . LEU A 1 83 ? -5.729 34.676 54.921 1.00 19.63 85 LEU A O 1
ATOM 663 N N . GLU A 1 84 ? -5.627 35.808 56.868 1.00 19.51 86 GLU A N 1
ATOM 664 C CA . GLU A 1 84 ? -4.385 36.487 56.537 1.00 20.36 86 GLU A CA 1
ATOM 665 C C . GLU A 1 84 ? -3.495 36.375 57.758 1.00 19.09 86 GLU A C 1
ATOM 666 O O . GLU A 1 84 ? -4.013 36.304 58.865 1.00 18.40 86 GLU A O 1
ATOM 672 N N . VAL A 1 85 ? -2.182 36.322 57.546 1.00 17.64 87 VAL A N 1
ATOM 673 C CA . VAL A 1 85 ? -1.236 36.116 58.646 1.00 18.52 87 VAL A CA 1
ATOM 674 C C . VAL A 1 85 ? -0.226 37.274 58.714 1.00 18.85 87 VAL A C 1
ATOM 675 O O . VAL A 1 85 ? 0.211 37.799 57.693 1.00 19.65 87 VAL A O 1
ATOM 679 N N . LYS A 1 86 ? 0.118 37.687 59.923 1.00 18.66 88 LYS A N 1
ATOM 680 C CA . LYS A 1 86 ? 1.092 38.743 60.117 1.00 19.85 88 LYS A CA 1
ATOM 681 C C . LYS A 1 86 ? 2.060 38.271 61.197 1.00 19.91 88 LYS A C 1
ATOM 682 O O . LYS A 1 86 ? 1.615 37.852 62.261 1.00 18.42 88 LYS A O 1
ATOM 688 N N . PHE A 1 87 ? 3.369 38.325 60.899 1.00 21.54 89 PHE A N 1
ATOM 689 C CA . PHE A 1 87 ? 4.419 37.868 61.819 1.00 23.28 89 PHE A CA 1
ATOM 690 C C . PHE A 1 87 ? 5.256 38.998 62.431 1.00 25.37 89 PHE A C 1
ATOM 691 O O . PHE A 1 87 ? 5.840 38.824 63.504 1.00 26.53 89 PHE A O 1
ATOM 699 N N . SER A 1 88 ? 5.315 40.141 61.749 1.00 26.88 90 SER A N 1
ATOM 700 C CA . SER A 1 88 ? 6.093 41.293 62.202 1.00 28.32 90 SER A CA 1
ATOM 701 C C . SER A 1 88 ? 5.279 42.567 62.036 1.00 28.99 90 SER A C 1
ATOM 702 O O . SER A 1 88 ? 4.463 42.667 61.107 1.00 29.08 90 SER A O 1
ATOM 705 N N . TRP A 1 89 ? 5.521 43.548 62.908 1.00 29.60 91 TRP A N 1
ATOM 706 C CA . TRP A 1 89 ? 4.795 44.813 62.851 1.00 30.48 91 TRP A CA 1
ATOM 707 C C . TRP A 1 89 ? 4.928 45.491 61.509 1.00 30.20 91 TRP A C 1
ATOM 708 O O . TRP A 1 89 ? 3.966 46.097 61.034 1.00 30.75 91 TRP A O 1
ATOM 719 N N . PHE A 1 90 ? 6.120 45.360 60.918 1.00 30.48 92 PHE A N 1
ATOM 720 C CA . PHE A 1 90 ? 6.540 46.066 59.707 1.00 30.49 92 PHE A CA 1
ATOM 721 C C . PHE A 1 90 ? 6.155 45.371 58.393 1.00 30.52 92 PHE A C 1
ATOM 722 O O . PHE A 1 90 ? 6.442 45.892 57.300 1.00 30.83 92 PHE A O 1
ATOM 738 N N . PRO A 1 92 ? 3.237 43.788 55.938 1.00 27.55 94 PRO A N 1
ATOM 739 C CA . PRO A 1 92 ? 1.814 43.725 55.633 1.00 26.54 94 PRO A CA 1
ATOM 740 C C . PRO A 1 92 ? 1.382 42.263 55.697 1.00 25.04 94 PRO A C 1
ATOM 741 O O . PRO A 1 92 ? 2.200 41.381 55.427 1.00 24.25 94 PRO A O 1
ATOM 745 N N . SER A 1 93 ? 0.125 42.015 56.053 1.00 24.34 95 SER A N 1
ATOM 746 C CA . SER A 1 93 ? -0.393 40.647 56.124 1.00 23.81 95 SER A CA 1
ATOM 747 C C . SER A 1 93 ? -0.335 39.942 54.762 1.00 23.04 95 SER A C 1
ATOM 748 O O . SER A 1 93 ? -0.397 40.590 53.697 1.00 23.60 95 SER A O 1
ATOM 751 N N . ALA A 1 94 ? -0.197 38.624 54.805 1.00 21.31 96 ALA A N 1
ATOM 752 C CA . ALA A 1 94 ? -0.143 37.793 53.602 1.00 19.94 96 ALA A CA 1
ATOM 753 C C . ALA A 1 94 ? -1.325 36.831 53.671 1.00 19.27 96 ALA A C 1
ATOM 754 O O . ALA A 1 94 ? -1.696 36.383 54.778 1.00 19.20 96 ALA A O 1
ATOM 756 N N . PRO A 1 95 ? -1.951 36.519 52.536 1.00 17.74 97 PRO A N 1
ATOM 757 C CA . PRO A 1 95 ? -3.038 35.536 52.556 1.00 17.40 97 PRO A CA 1
ATOM 758 C C . PRO A 1 95 ? -2.589 34.203 53.147 1.00 15.18 97 PRO A C 1
ATOM 759 O O . PRO A 1 95 ? -1.458 33.767 52.965 1.00 15.71 97 PRO A O 1
ATOM 763 N N . TYR A 1 96 ? -3.502 33.565 53.864 1.00 15.14 98 TYR A N 1
ATOM 764 C CA . TYR A 1 96 ? -3.296 32.202 54.343 1.00 13.64 98 TYR A CA 1
ATOM 765 C C . TYR A 1 96 ? -4.560 31.443 54.026 1.00 13.65 98 TYR A C 1
ATOM 766 O O . TYR A 1 96 ? -5.550 31.522 54.755 1.00 13.32 98 TYR A O 1
ATOM 775 N N . HIS A 1 97 ? -4.568 30.747 52.887 1.00 13.30 99 HIS A N 1
ATOM 776 C CA . HIS A 1 97 ? -5.794 30.099 52.433 1.00 13.54 99 HIS A CA 1
ATOM 777 C C . HIS A 1 97 ? -5.655 28.604 52.599 1.00 12.65 99 HIS A C 1
ATOM 778 O O . HIS A 1 97 ? -4.765 27.989 52.016 1.00 12.68 99 HIS A O 1
ATOM 785 N N . ILE A 1 98 ? -6.564 28.003 53.361 1.00 13.36 100 ILE A N 1
ATOM 786 C CA . ILE A 1 98 ? -6.527 26.576 53.541 1.00 12.63 100 ILE A CA 1
ATOM 787 C C . ILE A 1 98 ? -7.303 25.887 52.422 1.00 12.18 100 ILE A C 1
ATOM 788 O O . ILE A 1 98 ? -8.518 25.857 52.454 1.00 11.51 100 ILE A O 1
ATOM 793 N N . LEU A 1 99 ? -6.568 25.339 51.443 1.00 12.20 101 LEU A N 1
ATOM 794 C CA . LEU A 1 99 ? -7.174 24.732 50.271 1.00 12.53 101 LEU A CA 1
ATOM 795 C C . LEU A 1 99 ? -7.801 23.384 50.589 1.00 12.47 101 LEU A C 1
ATOM 796 O O . LEU A 1 99 ? -8.837 23.016 50.001 1.00 13.38 101 LEU A O 1
ATOM 801 N N . ALA A 1 100 ? -7.176 22.630 51.503 1.00 12.92 102 ALA A N 1
ATOM 802 C CA . ALA A 1 100 ? -7.658 21.283 51.839 1.00 12.89 102 ALA A CA 1
ATOM 803 C C . ALA A 1 100 ? -7.095 20.869 53.175 1.00 13.15 102 ALA A C 1
ATOM 804 O O . ALA A 1 100 ? -5.913 21.113 53.455 1.00 14.22 102 ALA A O 1
ATOM 806 N N . THR A 1 101 ? -7.931 20.241 53.991 1.00 13.72 103 THR A N 1
ATOM 807 C CA . THR A 1 101 ? -7.445 19.626 55.232 1.00 13.58 103 THR A CA 1
ATOM 808 C C . THR A 1 101 ? -8.444 18.612 55.728 1.00 14.98 103 THR A C 1
ATOM 809 O O . THR A 1 101 ? -9.674 18.778 55.558 1.00 14.02 103 THR A O 1
ATOM 813 N N . ASP A 1 102 ? -7.917 17.557 56.332 1.00 15.10 104 ASP A N 1
ATOM 814 C CA . ASP A 1 102 ? -8.776 16.609 57.047 1.00 16.21 104 ASP A CA 1
ATOM 815 C C . ASP A 1 102 ? -8.609 16.730 58.559 1.00 17.60 104 ASP A C 1
ATOM 816 O O . ASP A 1 102 ? -9.054 15.844 59.318 1.00 17.94 104 ASP A O 1
ATOM 821 N N . TYR A 1 103 ? -7.982 17.828 58.980 1.00 17.48 105 TYR A N 1
ATOM 822 C CA . TYR A 1 103 ? -7.758 18.201 60.407 1.00 18.98 105 TYR A CA 1
ATOM 823 C C . TYR A 1 103 ? -6.883 17.254 61.214 1.00 19.52 105 TYR A C 1
ATOM 824 O O . TYR A 1 103 ? -6.250 17.696 62.169 1.00 22.16 105 TYR A O 1
ATOM 833 N N . GLU A 1 104 ? -6.808 15.980 60.827 1.00 19.82 106 GLU A N 1
ATOM 834 C CA . GLU A 1 104 ? -6.089 14.968 61.636 1.00 20.04 106 GLU A CA 1
ATOM 835 C C . GLU A 1 104 ? -4.800 14.445 61.016 1.00 17.83 106 GLU A C 1
ATOM 836 O O . GLU A 1 104 ? -3.976 13.775 61.695 1.00 16.13 106 GLU A O 1
ATOM 842 N N . ASN A 1 105 ? -4.614 14.738 59.727 1.00 15.99 107 ASN A N 1
ATOM 843 C CA . ASN A 1 105 ? -3.486 14.213 58.993 1.00 14.96 107 ASN A CA 1
ATOM 844 C C . ASN A 1 105 ? -2.761 15.255 58.151 1.00 14.27 107 ASN A C 1
ATOM 845 O O . ASN A 1 105 ? -1.563 15.393 58.286 1.00 13.98 107 ASN A O 1
ATOM 850 N N . TYR A 1 106 ? -3.487 15.997 57.303 1.00 13.20 108 TYR A N 1
ATOM 851 C CA . TYR A 1 106 ? -2.815 16.908 56.358 1.00 12.73 108 TYR A CA 1
ATOM 852 C C . TYR A 1 106 ? -3.541 18.254 56.248 1.00 11.80 108 TYR A C 1
ATOM 853 O O . TYR A 1 106 ? -4.720 18.391 56.616 1.00 11.90 108 TYR A O 1
ATOM 862 N N . ALA A 1 107 ? -2.816 19.242 55.713 1.00 12.35 109 ALA A N 1
ATOM 863 C CA . ALA A 1 107 ? -3.393 20.532 55.337 1.00 11.40 109 ALA A CA 1
ATOM 864 C C . ALA A 1 107 ? -2.554 21.072 54.185 1.00 11.82 109 ALA A C 1
ATOM 865 O O . ALA A 1 107 ? -1.321 20.889 54.142 1.00 12.98 109 ALA A O 1
ATOM 867 N N . LEU A 1 108 ? -3.240 21.687 53.229 1.00 10.76 110 LEU A N 1
ATOM 868 C CA . LEU A 1 108 ? -2.586 22.385 52.141 1.00 11.13 110 LEU A CA 1
ATOM 869 C C . LEU A 1 108 ? -2.913 23.863 52.278 1.00 11.28 110 LEU A C 1
ATOM 870 O O . LEU A 1 108 ? -4.077 24.231 52.296 1.00 12.37 110 LEU A O 1
ATOM 875 N N . VAL A 1 109 ? -1.885 24.703 52.388 1.00 12.00 111 VAL A N 1
ATOM 876 C CA . VAL A 1 109 ? -2.060 26.131 52.609 1.00 10.89 111 VAL A CA 1
ATOM 877 C C . VAL A 1 109 ? -1.446 26.841 51.402 1.00 10.37 111 VAL A C 1
ATOM 878 O O . VAL A 1 109 ? -0.375 26.464 50.938 1.00 11.47 111 VAL A O 1
ATOM 882 N N . TYR A 1 110 ? -2.147 27.856 50.911 1.00 10.08 112 TYR A N 1
ATOM 883 C CA . TYR A 1 110 ? -1.712 28.638 49.747 1.00 10.97 112 TYR A CA 1
ATOM 884 C C . TYR A 1 110 ? -1.683 30.148 50.059 1.00 10.98 112 TYR A C 1
ATOM 885 O O . TYR A 1 110 ? -2.531 30.685 50.824 1.00 11.46 112 TYR A O 1
ATOM 894 N N . SER A 1 111 ? -0.720 30.849 49.466 1.00 11.32 113 SER A N 1
ATOM 895 C CA . SER A 1 111 ? -0.642 32.307 49.615 1.00 11.56 113 SER A CA 1
ATOM 896 C C . SER A 1 111 ? -0.164 32.921 48.313 1.00 11.67 113 SER A C 1
ATOM 897 O O . SER A 1 111 ? 0.815 32.426 47.737 1.00 11.68 113 SER A O 1
ATOM 900 N N . CYS A 1 112 ? -0.829 33.994 47.878 1.00 12.91 114 CYS A N 1
ATOM 901 C CA . CYS A 1 112 ? -0.428 34.688 46.642 1.00 12.93 114 CYS A CA 1
ATOM 902 C C . CYS A 1 112 ? -0.509 36.190 46.838 1.00 13.47 114 CYS A C 1
ATOM 903 O O . CYS A 1 112 ? -1.473 36.705 47.429 1.00 12.44 114 CYS A O 1
ATOM 906 N N . THR A 1 113 ? 0.522 36.885 46.340 1.00 13.63 115 THR A N 1
ATOM 907 C CA . THR A 1 113 ? 0.638 38.327 46.439 1.00 14.72 115 THR A CA 1
ATOM 908 C C . THR A 1 113 ? 0.904 38.924 45.052 1.00 15.34 115 THR A C 1
ATOM 909 O O . THR A 1 113 ? 1.773 38.433 44.334 1.00 14.42 115 THR A O 1
ATOM 913 N N . SER A 1 114 ? 0.151 39.960 44.704 1.00 15.80 116 SER A N 1
ATOM 914 C CA . SER A 1 114 ? 0.334 40.637 43.415 1.00 17.76 116 SER A CA 1
ATOM 915 C C . SER A 1 114 ? 1.602 41.491 43.377 1.00 18.04 116 SER A C 1
ATOM 916 O O . SER A 1 114 ? 2.128 41.948 44.423 1.00 18.03 116 SER A O 1
ATOM 919 N N . ILE A 1 115 ? 2.112 41.667 42.165 1.00 17.84 117 ILE A N 1
ATOM 920 C CA . ILE A 1 115 ? 3.147 42.660 41.856 1.00 18.40 117 ILE A CA 1
ATOM 921 C C . ILE A 1 115 ? 2.541 43.416 40.665 1.00 18.87 117 ILE A C 1
ATOM 922 O O . ILE A 1 115 ? 2.876 43.133 39.509 1.00 19.57 117 ILE A O 1
ATOM 927 N N . SER A 1 116 ? 1.662 44.377 40.969 1.00 19.40 118 SER A N 1
ATOM 928 C CA . SER A 1 116 ? 0.707 44.967 40.016 1.00 20.53 118 SER A CA 1
ATOM 929 C C . SER A 1 116 ? -0.274 43.887 39.567 1.00 20.78 118 SER A C 1
ATOM 930 O O . SER A 1 116 ? -0.110 42.715 39.925 1.00 20.24 118 SER A O 1
ATOM 933 N N . GLN A 1 117 ? -1.295 44.247 38.788 1.00 22.18 119 GLN A N 1
ATOM 934 C CA . GLN A 1 117 ? -2.230 43.216 38.321 1.00 22.90 119 GLN A CA 1
ATOM 935 C C . GLN A 1 117 ? -1.641 42.348 37.191 1.00 21.90 119 GLN A C 1
ATOM 936 O O . GLN A 1 117 ? -2.265 41.378 36.731 1.00 23.04 119 GLN A O 1
ATOM 942 N N . SER A 1 118 ? -0.424 42.662 36.768 1.00 20.10 120 SER A N 1
ATOM 943 C CA . SER A 1 118 ? 0.168 41.914 35.665 1.00 18.23 120 SER A CA 1
ATOM 944 C C . SER A 1 118 ? 1.057 40.742 36.067 1.00 16.97 120 SER A C 1
ATOM 945 O O . SER A 1 118 ? 1.441 39.944 35.211 1.00 16.25 120 SER A O 1
ATOM 948 N N . PHE A 1 119 ? 1.445 40.678 37.347 1.00 15.45 121 PHE A N 1
ATOM 949 C CA . PHE A 1 119 ? 2.372 39.639 37.819 1.00 15.69 121 PHE A CA 1
ATOM 950 C C . PHE A 1 119 ? 2.037 39.275 39.252 1.00 15.16 121 PHE A C 1
ATOM 951 O O . PHE A 1 119 ? 1.395 40.061 39.968 1.00 14.56 121 PHE A O 1
ATOM 959 N N . HIS A 1 120 ? 2.504 38.101 39.660 1.00 15.43 122 HIS A N 1
ATOM 960 C CA . HIS A 1 120 ? 2.299 37.673 41.048 1.00 14.32 122 HIS A CA 1
ATOM 961 C C . HIS A 1 120 ? 3.394 36.723 41.484 1.00 15.04 122 HIS A C 1
ATOM 962 O O . HIS A 1 120 ? 4.135 36.186 40.658 1.00 15.06 122 HIS A O 1
ATOM 969 N N . VAL A 1 121 ? 3.494 36.516 42.805 1.00 14.46 123 VAL A N 1
ATOM 970 C CA . VAL A 1 121 ? 4.367 35.483 43.358 1.00 14.76 123 VAL A CA 1
ATOM 971 C C . VAL A 1 121 ? 3.477 34.677 44.265 1.00 13.57 123 VAL A C 1
ATOM 972 O O . VAL A 1 121 ? 2.585 35.234 44.931 1.00 14.37 123 VAL A O 1
ATOM 976 N N . ASP A 1 122 ? 3.650 33.360 44.251 1.00 13.10 124 ASP A N 1
ATOM 977 C CA . ASP A 1 122 ? 2.844 32.535 45.142 1.00 13.38 124 ASP A CA 1
ATOM 978 C C . ASP A 1 122 ? 3.654 31.467 45.862 1.00 13.64 124 ASP A C 1
ATOM 979 O O . ASP A 1 122 ? 4.843 31.224 45.528 1.00 12.89 124 ASP A O 1
ATOM 984 N N . PHE A 1 123 ? 3.011 30.900 46.886 1.00 13.12 125 PHE A N 1
ATOM 985 C CA . PHE A 1 123 ? 3.663 30.022 47.851 1.00 13.60 125 PHE A CA 1
ATOM 986 C C . PHE A 1 123 ? 2.648 29.018 48.307 1.00 11.84 125 PHE A C 1
ATOM 987 O O . PHE A 1 123 ? 1.440 29.251 48.217 1.00 11.72 125 PHE A O 1
ATOM 995 N N . ALA A 1 124 ? 3.143 27.865 48.742 1.00 11.66 126 ALA A N 1
ATOM 996 C CA . ALA A 1 124 ? 2.264 26.791 49.223 1.00 11.37 126 ALA A CA 1
ATOM 997 C C . ALA A 1 124 ? 3.047 25.920 50.177 1.00 10.81 126 ALA A C 1
ATOM 998 O O . ALA A 1 124 ? 4.231 25.715 49.980 1.00 10.93 126 ALA A O 1
ATOM 1000 N N . TRP A 1 125 ? 2.334 25.406 51.171 1.00 10.13 127 TRP A N 1
ATOM 1001 C CA . TRP A 1 125 ? 2.879 24.524 52.182 1.00 11.86 127 TRP A CA 1
ATOM 1002 C C . TRP A 1 125 ? 1.936 23.334 52.322 1.00 11.06 127 TRP A C 1
ATOM 1003 O O . TRP A 1 125 ? 0.725 23.507 52.424 1.00 11.33 127 TRP A O 1
ATOM 1014 N N . ILE A 1 126 ? 2.512 22.148 52.311 1.00 11.30 128 ILE A N 1
ATOM 1015 C CA . ILE A 1 126 ? 1.843 20.909 52.696 1.00 11.79 128 ILE A CA 1
ATOM 1016 C C . ILE A 1 126 ? 2.281 20.605 54.117 1.00 10.92 128 ILE A C 1
ATOM 1017 O O . ILE A 1 126 ? 3.484 20.446 54.386 1.00 10.84 128 ILE A O 1
ATOM 1022 N N . LEU A 1 127 ? 1.293 20.543 55.008 1.00 11.93 129 LEU A N 1
ATOM 1023 C CA . LEU A 1 127 ? 1.532 20.327 56.437 1.00 11.94 129 LEU A CA 1
ATOM 1024 C C . LEU A 1 127 ? 0.951 19.003 56.861 1.00 12.16 129 LEU A C 1
ATOM 1025 O O . LEU A 1 127 ? 0.015 18.458 56.222 1.00 11.66 129 LEU A O 1
ATOM 1030 N N . ALA A 1 128 ? 1.491 18.472 57.954 1.00 12.15 130 ALA A N 1
ATOM 1031 C CA . ALA A 1 128 ? 0.944 17.223 58.499 1.00 12.64 130 ALA A CA 1
ATOM 1032 C C . ALA A 1 128 ? 0.990 17.213 60.021 1.00 12.48 130 ALA A C 1
ATOM 1033 O O . ALA A 1 128 ? 1.757 17.975 60.636 1.00 12.42 130 ALA A O 1
ATOM 1035 N N . ARG A 1 129 ? 0.138 16.379 60.615 1.00 13.41 131 ARG A N 1
ATOM 1036 C CA . ARG A 1 129 ? 0.140 16.173 62.070 1.00 15.32 131 ARG A CA 1
ATOM 1037 C C . ARG A 1 129 ? 1.296 15.277 62.494 1.00 16.35 131 ARG A C 1
ATOM 1038 O O . ARG A 1 129 ? 1.820 15.406 63.599 1.00 16.68 131 ARG A O 1
ATOM 1046 N N . ASN A 1 130 ? 1.681 14.367 61.605 1.00 17.07 132 ASN A N 1
ATOM 1047 C CA . ASN A 1 130 ? 2.872 13.532 61.770 1.00 19.03 132 ASN A CA 1
ATOM 1048 C C . ASN A 1 130 ? 4.026 14.086 60.928 1.00 18.81 132 ASN A C 1
ATOM 1049 O O . ASN A 1 130 ? 3.828 14.986 60.113 1.00 17.99 132 ASN A O 1
ATOM 1054 N N . VAL A 1 131 ? 5.225 13.544 61.105 1.00 18.22 133 VAL A N 1
ATOM 1055 C CA . VAL A 1 131 ? 6.407 14.078 60.392 1.00 18.78 133 VAL A CA 1
ATOM 1056 C C . VAL A 1 131 ? 6.541 13.632 58.940 1.00 18.95 133 VAL A C 1
ATOM 1057 O O . VAL A 1 131 ? 7.509 13.985 58.263 1.00 19.30 133 VAL A O 1
ATOM 1061 N N . ALA A 1 132 ? 5.562 12.872 58.466 1.00 18.24 134 ALA A N 1
ATOM 1062 C CA . ALA A 1 132 ? 5.541 12.395 57.080 1.00 18.31 134 ALA A CA 1
ATOM 1063 C C . ALA A 1 132 ? 4.104 12.100 56.665 1.00 17.78 134 ALA A C 1
ATOM 1064 O O . ALA A 1 132 ? 3.228 11.902 57.519 1.00 17.14 134 ALA A O 1
ATOM 1066 N N . LEU A 1 133 ? 3.888 12.036 55.349 1.00 17.07 135 LEU A N 1
ATOM 1067 C CA . LEU A 1 133 ? 2.596 11.725 54.776 1.00 16.93 135 LEU A CA 1
ATOM 1068 C C . LEU A 1 133 ? 2.771 10.637 53.745 1.00 18.30 135 LEU A C 1
ATOM 1069 O O . LEU A 1 133 ? 3.855 10.509 53.178 1.00 18.09 135 LEU A O 1
ATOM 1074 N N . PRO A 1 134 ? 1.714 9.874 53.469 1.00 18.58 136 PRO A N 1
ATOM 1075 C CA . PRO A 1 134 ? 1.754 8.924 52.351 1.00 19.96 136 PRO A CA 1
ATOM 1076 C C . PRO A 1 134 ? 1.995 9.668 51.043 1.00 20.47 136 PRO A C 1
ATOM 1077 O O . PRO A 1 134 ? 1.428 10.752 50.844 1.00 19.81 136 PRO A O 1
ATOM 1081 N N . PRO A 1 135 ? 2.860 9.124 50.181 1.00 21.84 137 PRO A N 1
ATOM 1082 C CA . PRO A 1 135 ? 3.171 9.751 48.885 1.00 22.30 137 PRO A CA 1
ATOM 1083 C C . PRO A 1 135 ? 1.909 10.072 48.096 1.00 22.29 137 PRO A C 1
ATOM 1084 O O . PRO A 1 135 ? 1.861 11.078 47.386 1.00 22.95 137 PRO A O 1
ATOM 1088 N N . GLU A 1 136 ? 0.887 9.230 48.212 1.00 22.45 138 GLU A N 1
ATOM 1089 C CA . GLU A 1 136 ? -0.344 9.474 47.473 1.00 22.38 138 GLU A CA 1
ATOM 1090 C C . GLU A 1 136 ? -1.143 10.698 47.986 1.00 21.90 138 GLU A C 1
ATOM 1091 O O . GLU A 1 136 ? -1.812 11.382 47.188 1.00 21.29 138 GLU A O 1
ATOM 1097 N N . THR A 1 137 ? -1.069 10.975 49.298 1.00 20.37 139 THR A N 1
ATOM 1098 C CA . THR A 1 137 ? -1.615 12.214 49.850 1.00 19.35 139 THR A CA 1
ATOM 1099 C C . THR A 1 137 ? -0.879 13.447 49.321 1.00 18.69 139 THR A C 1
ATOM 1100 O O . THR A 1 137 ? -1.511 14.423 48.893 1.00 19.34 139 THR A O 1
ATOM 1104 N N . VAL A 1 138 ? 0.451 13.417 49.393 1.00 18.48 140 VAL A N 1
ATOM 1105 C CA . VAL A 1 138 ? 1.284 14.505 48.857 1.00 17.92 140 VAL A CA 1
ATOM 1106 C C . VAL A 1 138 ? 0.912 14.747 47.384 1.00 18.82 140 VAL A C 1
ATOM 1107 O O . VAL A 1 138 ? 0.696 15.900 46.971 1.00 17.85 140 VAL A O 1
ATOM 1111 N N . ASP A 1 139 ? 0.777 13.662 46.608 1.00 19.10 141 ASP A N 1
ATOM 1112 C CA . ASP A 1 139 ? 0.453 13.768 45.172 1.00 19.90 141 ASP A CA 1
ATOM 1113 C C . ASP A 1 139 ? -0.899 14.398 44.965 1.00 18.82 141 ASP A C 1
ATOM 1114 O O . ASP A 1 139 ? -1.033 15.295 44.126 1.00 18.46 141 ASP A O 1
ATOM 1119 N N . SER A 1 140 ? -1.895 13.949 45.735 1.00 17.52 142 SER A N 1
ATOM 1120 C CA . SER A 1 140 ? -3.254 14.498 45.648 1.00 18.07 142 SER A CA 1
ATOM 1121 C C . SER A 1 140 ? -3.270 15.985 45.956 1.00 16.85 142 SER A C 1
ATOM 1122 O O . SER A 1 140 ? -3.986 16.764 45.304 1.00 15.77 142 SER A O 1
ATOM 1125 N N . LEU A 1 141 ? -2.450 16.398 46.925 1.00 14.19 143 LEU A N 1
ATOM 1126 C CA . LEU A 1 141 ? -2.436 17.822 47.285 1.00 13.56 143 LEU A CA 1
ATOM 1127 C C . LEU A 1 141 ? -1.746 18.655 46.207 1.00 12.53 143 LEU A C 1
ATOM 1128 O O . LEU A 1 141 ? -2.199 19.746 45.869 1.00 12.26 143 LEU A O 1
ATOM 1133 N N . LYS A 1 142 ? -0.667 18.126 45.646 1.00 13.66 144 LYS A N 1
ATOM 1134 C CA . LYS A 1 142 ? 0.026 18.833 44.589 1.00 14.31 144 LYS A CA 1
ATOM 1135 C C . LYS A 1 142 ? -0.887 18.922 43.364 1.00 14.70 144 LYS A C 1
ATOM 1136 O O . LYS A 1 142 ? -0.834 19.905 42.651 1.00 15.06 144 LYS A O 1
ATOM 1142 N N . ASN A 1 143 ? -1.722 17.903 43.141 1.00 15.38 145 ASN A N 1
ATOM 1143 C CA . ASN A 1 143 ? -2.680 17.928 42.019 1.00 16.86 145 ASN A CA 1
ATOM 1144 C C . ASN A 1 143 ? -3.669 19.074 42.161 1.00 16.38 145 ASN A C 1
ATOM 1145 O O . ASN A 1 143 ? -4.090 19.656 41.154 1.00 15.44 145 ASN A O 1
ATOM 1150 N N . ILE A 1 144 ? -4.051 19.409 43.405 1.00 14.66 146 ILE A N 1
ATOM 1151 C CA . ILE A 1 144 ? -4.908 20.563 43.616 1.00 14.59 146 ILE A CA 1
ATOM 1152 C C . ILE A 1 144 ? -4.219 21.830 43.096 1.00 13.56 146 ILE A C 1
ATOM 1153 O O . ILE A 1 144 ? -4.860 22.661 42.421 1.00 14.08 146 ILE A O 1
ATOM 1158 N N . LEU A 1 145 ? -2.965 22.006 43.475 1.00 13.46 147 LEU A N 1
ATOM 1159 C CA . LEU A 1 145 ? -2.169 23.164 43.015 1.00 13.79 147 LEU A CA 1
ATOM 1160 C C . LEU A 1 145 ? -2.128 23.186 41.481 1.00 14.68 147 LEU A C 1
ATOM 1161 O O . LEU A 1 145 ? -2.577 24.154 40.852 1.00 14.97 147 LEU A O 1
ATOM 1166 N N . THR A 1 146 ? -1.663 22.092 40.908 1.00 16.27 148 THR A N 1
ATOM 1167 C CA . THR A 1 146 ? -1.481 21.981 39.453 1.00 18.42 148 THR A CA 1
ATOM 1168 C C . THR A 1 146 ? -2.752 22.283 38.687 1.00 18.00 148 THR A C 1
ATOM 1169 O O . THR A 1 146 ? -2.737 23.028 37.679 1.00 18.31 148 THR A O 1
ATOM 1173 N N . SER A 1 147 ? -3.858 21.732 39.172 1.00 18.53 149 SER A N 1
ATOM 1174 C CA . SER A 1 147 ? -5.139 21.917 38.503 1.00 19.20 149 SER A CA 1
ATOM 1175 C C . SER A 1 147 ? -5.660 23.364 38.596 1.00 19.27 149 SER A C 1
ATOM 1176 O O . SER A 1 147 ? -6.591 23.721 37.898 1.00 18.50 149 SER A O 1
ATOM 1179 N N . ASN A 1 148 ? -5.047 24.180 39.459 1.00 18.82 150 ASN A N 1
ATOM 1180 C CA . ASN A 1 148 ? -5.360 25.599 39.574 1.00 18.36 150 ASN A CA 1
ATOM 1181 C C . ASN A 1 148 ? -4.244 26.499 39.044 1.00 18.61 150 ASN A C 1
ATOM 1182 O O . ASN A 1 148 ? -4.157 27.671 39.410 1.00 19.25 150 ASN A O 1
ATOM 1187 N N . ASN A 1 149 ? -3.419 25.942 38.163 1.00 18.90 151 ASN A N 1
ATOM 1188 C CA . ASN A 1 149 ? -2.349 26.692 37.488 1.00 18.57 151 ASN A CA 1
ATOM 1189 C C . ASN A 1 149 ? -1.289 27.230 38.437 1.00 19.07 151 ASN A C 1
ATOM 1190 O O . ASN A 1 149 ? -0.638 28.237 38.150 1.00 20.13 151 ASN A O 1
ATOM 1195 N N . ILE A 1 150 ? -1.092 26.527 39.544 1.00 17.15 152 ILE A N 1
ATOM 1196 C CA . ILE A 1 150 ? -0.021 26.848 40.463 1.00 16.99 152 ILE A CA 1
ATOM 1197 C C . ILE A 1 150 ? 1.121 25.819 40.247 1.00 17.38 152 ILE A C 1
ATOM 1198 O O . ILE A 1 150 ? 0.912 24.586 40.345 1.00 17.25 152 ILE A O 1
ATOM 1203 N N . ASP A 1 151 ? 2.321 26.320 39.968 1.00 17.89 153 ASP A N 1
ATOM 1204 C CA . ASP A 1 151 ? 3.462 25.468 39.661 1.00 18.55 153 ASP A CA 1
ATOM 1205 C C . ASP A 1 151 ? 3.986 24.797 40.939 1.00 18.65 153 ASP A C 1
ATOM 1206 O O . ASP A 1 151 ? 4.210 25.481 41.950 1.00 19.32 153 ASP A O 1
ATOM 1211 N N . VAL A 1 152 ? 4.157 23.474 40.873 1.00 18.12 154 VAL A N 1
ATOM 1212 C CA . VAL A 1 152 ? 4.667 22.675 42.019 1.00 18.92 154 VAL A CA 1
ATOM 1213 C C . VAL A 1 152 ? 6.127 22.242 41.834 1.00 18.90 154 VAL A C 1
ATOM 1214 O O . VAL A 1 152 ? 6.737 21.656 42.720 1.00 18.29 154 VAL A O 1
ATOM 1218 N N . LYS A 1 153 ? 6.707 22.549 40.682 1.00 19.73 155 LYS A N 1
ATOM 1219 C CA . LYS A 1 153 ? 8.033 22.027 40.371 1.00 21.34 155 LYS A CA 1
ATOM 1220 C C . LYS A 1 153 ? 9.178 22.575 41.235 1.00 21.11 155 LYS A C 1
ATOM 1221 O O . LYS A 1 153 ? 10.237 21.957 41.309 1.00 22.52 155 LYS A O 1
ATOM 1227 N N . LYS A 1 154 ? 8.985 23.739 41.851 1.00 20.87 156 LYS A N 1
ATOM 1228 C CA . LYS A 1 154 ? 10.023 24.352 42.682 1.00 20.57 156 LYS A CA 1
ATOM 1229 C C . LYS A 1 154 ? 9.901 23.907 44.139 1.00 20.46 156 LYS A C 1
ATOM 1230 O O . LYS A 1 154 ? 10.719 24.312 44.972 1.00 20.71 156 LYS A O 1
ATOM 1244 N N . THR A 1 156 ? 10.154 21.958 47.594 1.00 18.45 158 THR A N 1
ATOM 1245 C CA . THR A 1 156 ? 11.227 21.194 48.235 1.00 17.09 158 THR A CA 1
ATOM 1246 C C . THR A 1 156 ? 10.674 20.405 49.413 1.00 17.04 158 THR A C 1
ATOM 1247 O O . THR A 1 156 ? 9.702 20.821 50.041 1.00 15.14 158 THR A O 1
ATOM 1251 N N . VAL A 1 157 ? 11.296 19.255 49.666 1.00 16.23 159 VAL A N 1
ATOM 1252 C CA . VAL A 1 157 ? 10.937 18.396 50.784 1.00 16.42 159 VAL A CA 1
ATOM 1253 C C . VAL A 1 157 ? 11.680 18.900 52.034 1.00 15.98 159 VAL A C 1
ATOM 1254 O O . VAL A 1 157 ? 12.908 18.987 52.049 1.00 16.22 159 VAL A O 1
ATOM 1258 N N . THR A 1 158 ? 10.922 19.244 53.068 1.00 14.47 160 THR A N 1
ATOM 1259 C CA . THR A 1 158 ? 11.503 19.694 54.322 1.00 14.46 160 THR A CA 1
ATOM 1260 C C . THR A 1 158 ? 12.113 18.521 55.074 1.00 14.44 160 THR A C 1
ATOM 1261 O O . THR A 1 158 ? 11.533 17.452 55.127 1.00 15.37 160 THR A O 1
ATOM 1265 N N . ASP A 1 159 ? 13.295 18.725 55.657 1.00 14.36 161 ASP A N 1
ATOM 1266 C CA . ASP A 1 159 ? 13.953 17.667 56.406 1.00 14.46 161 ASP A CA 1
ATOM 1267 C C . ASP A 1 159 ? 13.233 17.433 57.757 1.00 14.07 161 ASP A C 1
ATOM 1268 O O . ASP A 1 159 ? 13.329 18.263 58.634 1.00 15.32 161 ASP A O 1
ATOM 1273 N N . GLN A 1 160 ? 12.479 16.346 57.860 1.00 14.82 162 GLN A N 1
ATOM 1274 C CA . GLN A 1 160 ? 11.835 15.961 59.103 1.00 15.87 162 GLN A CA 1
ATOM 1275 C C . GLN A 1 160 ? 12.539 14.712 59.619 1.00 17.45 162 GLN A C 1
ATOM 1276 O O . GLN A 1 160 ? 12.094 14.138 60.596 1.00 18.25 162 GLN A O 1
ATOM 1282 N N . VAL A 1 161 ? 13.605 14.287 58.930 1.00 18.04 163 VAL A N 1
ATOM 1283 C CA . VAL A 1 161 ? 14.356 13.063 59.292 1.00 19.04 163 VAL A CA 1
ATOM 1284 C C . VAL A 1 161 ? 15.448 13.324 60.342 1.00 19.58 163 VAL A C 1
ATOM 1285 O O . VAL A 1 161 ? 15.561 12.574 61.324 1.00 20.70 163 VAL A O 1
ATOM 1289 N N . ASN A 1 162 ? 16.235 14.384 60.142 1.00 19.83 164 ASN A N 1
ATOM 1290 C CA . ASN A 1 162 ? 17.352 14.723 61.036 1.00 20.54 164 ASN A CA 1
ATOM 1291 C C . ASN A 1 162 ? 16.909 15.584 62.203 1.00 20.38 164 ASN A C 1
ATOM 1292 O O . ASN A 1 162 ? 17.388 16.711 62.414 1.00 20.74 164 ASN A O 1
ATOM 1297 N N . CYS A 1 163 ? 15.993 15.024 62.972 1.00 20.83 165 CYS A N 1
ATOM 1298 C CA . CYS A 1 163 ? 15.148 15.783 63.870 1.00 21.22 165 CYS A CA 1
ATOM 1299 C C . CYS A 1 163 ? 14.922 15.019 65.159 1.00 22.27 165 CYS A C 1
ATOM 1300 O O . CYS A 1 163 ? 15.007 13.792 65.164 1.00 21.04 165 CYS A O 1
ATOM 1303 N N . PRO A 1 164 ? 14.602 15.731 66.237 1.00 24.07 166 PRO A N 1
ATOM 1304 C CA . PRO A 1 164 ? 14.233 15.069 67.481 1.00 26.57 166 PRO A CA 1
ATOM 1305 C C . PRO A 1 164 ? 12.893 14.360 67.375 1.00 28.61 166 PRO A C 1
ATOM 1306 O O . PRO A 1 164 ? 12.050 14.703 66.539 1.00 28.22 166 PRO A O 1
ATOM 1310 N N . LYS A 1 165 ? 12.720 13.350 68.213 1.00 31.97 167 LYS A N 1
ATOM 1311 C CA . LYS A 1 165 ? 11.425 12.734 68.413 1.00 34.94 167 LYS A CA 1
ATOM 1312 C C . LYS A 1 165 ? 10.654 13.590 69.416 1.00 36.02 167 LYS A C 1
ATOM 1313 O O . LYS A 1 165 ? 11.079 13.756 70.579 1.00 36.33 167 LYS A O 1
ATOM 1319 N N . LEU A 1 166 ? 9.543 14.159 68.953 1.00 36.90 168 LEU A N 1
ATOM 1320 C CA . LEU A 1 166 ? 8.685 14.977 69.805 1.00 37.98 168 LEU A CA 1
ATOM 1321 C C . LEU A 1 166 ? 7.265 14.411 69.787 1.00 38.69 168 LEU A C 1
ATOM 1322 O O . LEU A 1 166 ? 7.004 13.397 69.113 1.00 39.32 168 LEU A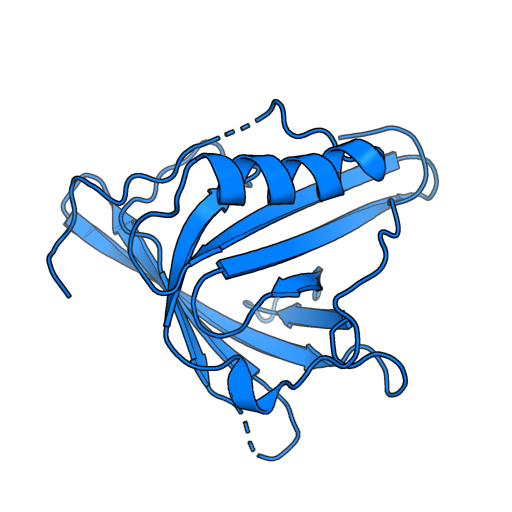 O 1
#

Nearest PDB structures (foldseek):
  7o2y-assembly1_AAA  TM=9.306E-01  e=5.017E-16  Sander vitreus
  5ez2-assembly1_A  TM=9.412E-01  e=1.683E-15  Sander vitreus
  5f6z-assembly1_D  TM=9.325E-01  e=3.002E-15  Sander vitreus
  7yx1-assembly1_A  TM=9.352E-01  e=9.556E-15  Sander
  7vns-assembly1_A  TM=9.274E-01  e=1.179E-14  Sander vitreus

Secondary structure (DSSP, 8-state):
-EESSPP-----TT--GGGS-EEEEEEEE--S-SS--EEEEEEEE---S-EEEEEEEE-TTS-EEEEEEEEEES-SS-TTEEEEE-S----EEEEEEEE-SSSEEEEEEEEESSTTEEEEEEEEEESSS---HHHHHHHHHHHHHTT------B---SSS---

Foldseek 3Di:
DFWFADQDFAAAPPDDLVLQFAKKFFFDKQDPDPDDFALWMWGWDFVQRKIKIKIWTAGPVGDIDIFIKIWAAPDDPDRQWIWMDGDPVDTWIWGFRDDPSAFKTKTKTKDDPPRTDIDIMITIITPDLDDPPVVVVVNVVSCVVRVHDPPRDGHHSPVDDDD

Organism: Homo sapiens (NCBI:txid9606)